Protein AF-A0A0N1BVP6-F1 (afdb_monomer_lite)

pLDDT: mean 74.04, std 9.81, range [48.28, 89.06]

Foldseek 3Di:
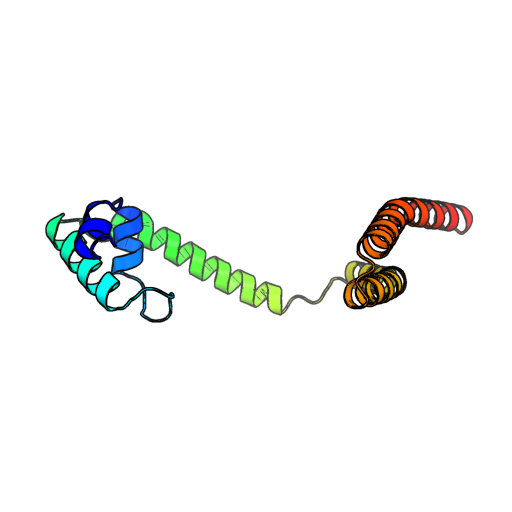DDDLLRVLVPDDLVVLLCLLPDDPVPPDDVVSNVSSVVSCVVVVVPDPCPPPVVVVVVVVVVVVVVVVVVVPDDQDPVRVVVVVVCCVLVVVLQVVLVVCVVVVVPVVSVVSVVCSVVVVVVVVVVVVVVVVVVD

Sequence (135 aa):
MASYAERAASLRDEDLLEIAFSKERDGFDPVFIAVARKEVSRRKIDSPTQKYGSELQRQKELNAALDAVKHKTPLKRVGTLLFLFFSILVLPCLIVAFSLFLKGYNKKAKDALSVTLIGFPLWIAVIVIAGMVAG

Structure (mmCIF, N/CA/C/O backbone):
data_AF-A0A0N1BVP6-F1
#
_entry.id   AF-A0A0N1BVP6-F1
#
loop_
_atom_site.group_PDB
_atom_site.id
_atom_site.type_symbol
_atom_site.label_atom_id
_atom_site.label_alt_id
_atom_site.label_comp_id
_atom_site.label_asym_id
_atom_site.label_entity_id
_atom_site.label_seq_id
_atom_site.pdbx_PDB_ins_code
_atom_site.Cartn_x
_atom_site.Cartn_y
_atom_site.Cartn_z
_atom_site.occupancy
_atom_site.B_iso_or_equiv
_atom_site.auth_seq_id
_atom_site.auth_comp_id
_atom_site.auth_asym_id
_atom_site.auth_atom_id
_atom_site.pdbx_PDB_model_num
ATOM 1 N N . MET A 1 1 ? -36.960 -2.231 -2.366 1.00 49.34 1 MET A N 1
ATOM 2 C CA . MET A 1 1 ? -35.812 -2.018 -1.456 1.00 49.34 1 MET A CA 1
ATOM 3 C C . MET A 1 1 ? -36.226 -2.538 -0.092 1.00 49.34 1 MET A C 1
ATOM 5 O O . MET A 1 1 ? -37.290 -2.139 0.360 1.00 49.34 1 MET A O 1
ATOM 9 N N . ALA A 1 2 ? -35.471 -3.462 0.509 1.00 63.12 2 ALA A N 1
ATOM 10 C CA . ALA A 1 2 ? -35.792 -3.969 1.846 1.00 63.12 2 ALA A CA 1
ATOM 11 C C . ALA A 1 2 ? -35.795 -2.810 2.853 1.00 63.12 2 ALA A C 1
ATOM 13 O O . ALA A 1 2 ? -34.902 -1.956 2.815 1.00 63.12 2 ALA A O 1
ATOM 14 N N . SER A 1 3 ? -36.805 -2.769 3.723 1.00 85.00 3 SER A N 1
ATOM 15 C CA . SER A 1 3 ? -36.920 -1.737 4.759 1.00 85.00 3 SER A CA 1
ATOM 16 C C . SER A 1 3 ? -35.718 -1.803 5.706 1.00 85.00 3 SER A C 1
ATOM 18 O O . SER A 1 3 ? -35.193 -2.882 5.982 1.00 85.00 3 SER A O 1
ATOM 20 N N . TYR A 1 4 ? -35.291 -0.662 6.252 1.00 83.69 4 TYR A N 1
ATOM 21 C CA . TYR A 1 4 ? -34.239 -0.615 7.273 1.00 83.69 4 TYR A CA 1
ATOM 22 C C . TYR A 1 4 ? -34.529 -1.543 8.462 1.00 83.69 4 TYR A C 1
ATOM 24 O O . TYR A 1 4 ? -33.607 -2.144 9.007 1.00 83.69 4 TYR A O 1
ATOM 32 N N . ALA A 1 5 ? -35.804 -1.724 8.814 1.00 83.12 5 ALA A N 1
ATOM 33 C CA . ALA A 1 5 ? -36.228 -2.650 9.864 1.00 83.12 5 ALA A CA 1
ATOM 34 C C . ALA A 1 5 ? -35.997 -4.120 9.492 1.00 83.12 5 ALA A C 1
ATOM 36 O O . ALA A 1 5 ? -35.560 -4.911 10.321 1.00 83.12 5 ALA A O 1
ATOM 37 N N . GLU A 1 6 ? -36.250 -4.477 8.238 1.00 86.00 6 GLU A N 1
ATOM 38 C CA . GLU A 1 6 ? -36.086 -5.839 7.731 1.00 86.00 6 GLU A CA 1
ATOM 39 C C . GLU A 1 6 ? -34.601 -6.203 7.611 1.00 86.00 6 GLU A C 1
ATOM 41 O O . GLU A 1 6 ? -34.174 -7.272 8.044 1.00 86.00 6 GLU A O 1
ATOM 46 N N . ARG A 1 7 ? -33.784 -5.251 7.140 1.00 83.38 7 ARG A N 1
ATOM 47 C CA . ARG A 1 7 ? -32.323 -5.389 7.113 1.00 83.38 7 ARG A CA 1
ATOM 48 C C . ARG A 1 7 ? -31.757 -5.550 8.521 1.00 83.38 7 ARG A C 1
ATOM 50 O O . ARG A 1 7 ? -30.994 -6.482 8.746 1.00 83.38 7 ARG A O 1
ATOM 57 N N . ALA A 1 8 ? -32.171 -4.711 9.472 1.00 84.25 8 ALA A N 1
ATOM 58 C CA . ALA A 1 8 ? -31.743 -4.826 10.866 1.00 84.25 8 ALA A CA 1
ATOM 59 C C . ALA A 1 8 ? -32.153 -6.172 11.488 1.00 84.25 8 ALA A C 1
ATOM 61 O O . ALA A 1 8 ? -31.357 -6.797 12.183 1.00 84.25 8 ALA A O 1
ATOM 62 N N . ALA A 1 9 ? -33.353 -6.667 11.177 1.00 85.19 9 ALA A N 1
ATOM 63 C CA . ALA A 1 9 ? -33.819 -7.968 11.648 1.00 85.19 9 ALA A CA 1
ATOM 64 C C . ALA A 1 9 ? -33.017 -9.153 11.070 1.00 85.19 9 ALA A C 1
ATOM 66 O O . ALA A 1 9 ? -32.889 -10.177 11.735 1.00 85.19 9 ALA A O 1
ATOM 67 N N . SER A 1 10 ? -32.447 -9.027 9.870 1.00 86.00 10 SER A N 1
ATOM 68 C CA . SER A 1 10 ? -31.608 -10.078 9.267 1.00 86.00 10 SER A CA 1
ATOM 69 C C . SER A 1 10 ? -30.137 -10.058 9.700 1.00 86.00 10 SER A C 1
ATOM 71 O O . SER A 1 10 ? -29.406 -11.001 9.404 1.00 86.00 10 SER A O 1
ATOM 73 N N . LEU A 1 11 ? -29.682 -8.992 10.369 1.00 84.31 11 LEU A N 1
ATOM 74 C CA . LEU A 1 11 ? -28.282 -8.855 10.760 1.00 84.31 11 LEU A CA 1
ATOM 75 C C . LEU A 1 11 ? -27.927 -9.770 11.935 1.00 84.31 11 LEU A C 1
ATOM 77 O O . LEU A 1 11 ? -28.739 -10.030 12.834 1.00 84.31 11 LEU A O 1
ATOM 81 N N . ARG A 1 12 ? -26.672 -10.228 11.919 1.00 82.25 12 ARG A N 1
ATOM 82 C CA . ARG A 1 12 ? -26.041 -10.901 13.055 1.00 82.25 12 ARG A CA 1
ATOM 83 C C . ARG A 1 12 ? -25.835 -9.893 14.178 1.00 82.25 12 ARG A C 1
ATOM 85 O O . ARG A 1 12 ? -25.679 -8.701 13.923 1.00 82.25 12 ARG A O 1
ATOM 92 N N . ASP A 1 13 ? -25.805 -10.380 15.410 1.00 82.06 13 ASP A N 1
ATOM 93 C CA . ASP A 1 13 ? -25.754 -9.516 16.591 1.00 82.06 13 ASP A CA 1
ATOM 94 C C . ASP A 1 13 ? -24.494 -8.629 16.619 1.00 82.06 13 ASP A C 1
ATOM 96 O O . ASP A 1 13 ? -24.567 -7.480 17.036 1.00 82.06 13 ASP A O 1
ATOM 100 N N . GLU A 1 14 ? -23.364 -9.116 16.100 1.00 73.31 14 GLU A N 1
ATOM 101 C CA . GLU A 1 14 ? -22.104 -8.364 15.960 1.00 73.31 14 GLU A CA 1
ATOM 102 C C . GLU A 1 14 ? -22.262 -7.143 15.040 1.00 73.31 14 GLU A C 1
ATOM 104 O O . GLU A 1 14 ? -22.019 -6.009 15.455 1.00 73.31 14 GLU A O 1
ATOM 109 N N . ASP A 1 15 ? -22.749 -7.379 13.818 1.00 80.69 15 ASP A N 1
ATOM 110 C CA . ASP A 1 15 ? -22.971 -6.347 12.801 1.00 80.69 15 ASP A CA 1
ATOM 111 C C . ASP A 1 15 ? -24.048 -5.343 13.273 1.00 80.69 15 ASP A C 1
ATOM 113 O O . ASP A 1 15 ? -23.963 -4.134 13.046 1.00 80.69 15 ASP A O 1
ATOM 117 N N . LEU A 1 16 ? -25.068 -5.837 13.984 1.00 83.50 16 LEU A N 1
ATOM 118 C CA . LEU A 1 16 ? -26.148 -5.028 14.543 1.00 83.50 16 LEU A CA 1
ATOM 119 C C . LEU A 1 16 ? -25.655 -4.096 15.665 1.00 83.50 16 LEU A C 1
ATOM 121 O O . LEU A 1 16 ? -26.079 -2.938 15.731 1.00 83.50 16 LEU A O 1
ATOM 125 N N . LEU A 1 17 ? -24.759 -4.578 16.533 1.00 80.56 17 LEU A N 1
ATOM 126 C CA . LEU A 1 17 ? -24.134 -3.767 17.580 1.00 80.56 17 LEU A CA 1
ATOM 127 C C . LEU A 1 17 ? -23.186 -2.720 16.982 1.00 80.56 17 LEU A C 1
ATOM 129 O O . LEU A 1 17 ? -23.205 -1.573 17.426 1.00 80.56 17 LEU A O 1
ATOM 133 N N . GLU A 1 18 ? -22.407 -3.063 15.955 1.00 78.88 18 GLU A N 1
ATOM 134 C CA . GLU A 1 18 ? -21.544 -2.093 15.268 1.00 78.88 18 GLU A CA 1
ATOM 135 C C . GLU A 1 18 ? -22.355 -0.906 14.731 1.00 78.88 18 GLU A C 1
ATOM 137 O O . GLU A 1 18 ? -22.025 0.252 14.998 1.00 78.88 18 GLU A O 1
ATOM 142 N N . ILE A 1 19 ? -23.483 -1.181 14.072 1.00 82.88 19 ILE A N 1
ATOM 143 C CA . ILE A 1 19 ? -24.366 -0.136 13.544 1.00 82.88 19 ILE A CA 1
ATOM 144 C C . ILE A 1 19 ? -25.052 0.637 14.680 1.00 82.88 19 ILE A C 1
ATOM 146 O O . ILE A 1 19 ? -25.091 1.868 14.644 1.00 82.88 19 ILE A O 1
ATOM 150 N N . ALA A 1 20 ? -25.563 -0.041 15.713 1.00 81.44 20 ALA A N 1
ATOM 151 C CA . ALA A 1 20 ? -26.287 0.608 16.811 1.00 81.44 20 ALA A CA 1
ATOM 152 C C . ALA A 1 20 ? -25.411 1.583 17.625 1.00 81.44 20 ALA A C 1
ATOM 154 O O . ALA A 1 20 ? -25.918 2.598 18.125 1.00 81.44 20 ALA A O 1
ATOM 155 N N . PHE A 1 21 ? -24.111 1.291 17.739 1.00 77.88 21 PHE A N 1
ATOM 156 C CA . PHE A 1 21 ? -23.124 2.093 18.473 1.00 77.88 21 PHE A CA 1
ATOM 157 C C . PHE A 1 21 ? -22.222 2.959 17.576 1.00 77.88 21 PHE A C 1
ATOM 159 O O . PHE A 1 21 ? -21.356 3.670 18.093 1.00 77.88 21 PHE A O 1
ATOM 166 N N . SER A 1 22 ? -22.444 2.953 16.259 1.00 76.25 22 SER A N 1
ATOM 167 C CA . SER A 1 22 ? -21.765 3.853 15.325 1.00 76.25 22 SER A CA 1
ATOM 168 C C . SER A 1 22 ? -22.147 5.320 15.560 1.00 76.25 22 SER A C 1
ATOM 170 O O . SER A 1 22 ? -23.240 5.650 16.045 1.00 76.25 22 SER A O 1
ATOM 172 N N . LYS A 1 23 ? -21.218 6.224 15.246 1.00 71.94 23 LYS A N 1
ATOM 173 C CA . LYS A 1 23 ? -21.458 7.670 15.229 1.00 71.94 23 LYS A CA 1
ATOM 174 C C . LYS A 1 23 ? -21.965 8.078 13.847 1.00 71.94 23 LYS A C 1
ATOM 176 O O . LYS A 1 23 ? -21.612 7.472 12.845 1.00 71.94 23 LYS A O 1
ATOM 181 N N . GLU A 1 24 ? -22.690 9.192 13.767 1.00 61.72 24 GLU A N 1
ATOM 182 C CA . GLU A 1 24 ? -23.189 9.754 12.494 1.00 61.72 24 GLU A CA 1
ATOM 183 C C . GLU A 1 24 ? -22.078 10.028 11.457 1.00 61.72 24 GLU A C 1
ATOM 185 O O . GLU A 1 24 ? -22.347 10.139 10.266 1.00 61.72 24 GLU A O 1
ATOM 190 N N . ARG A 1 25 ? -20.811 10.113 11.890 1.00 56.41 25 ARG A N 1
ATOM 191 C CA . ARG A 1 25 ? -19.643 10.310 11.015 1.00 56.41 25 ARG A CA 1
ATOM 192 C C . ARG A 1 25 ? -19.077 9.018 10.418 1.00 56.41 25 ARG A C 1
ATOM 194 O O . ARG A 1 25 ? -18.210 9.107 9.556 1.00 56.41 25 ARG A O 1
ATOM 201 N N . ASP A 1 26 ? -19.564 7.854 10.840 1.00 65.12 26 ASP A N 1
ATOM 202 C CA . ASP A 1 26 ? -19.060 6.544 10.406 1.00 65.12 26 ASP A CA 1
ATOM 203 C C . ASP A 1 26 ? -19.714 6.065 9.090 1.00 65.12 26 ASP A C 1
ATOM 205 O O . ASP A 1 26 ? -19.518 4.931 8.666 1.00 65.12 26 ASP A O 1
ATOM 209 N N . GLY A 1 27 ? -20.481 6.933 8.413 1.00 72.56 27 GLY A N 1
ATOM 210 C CA . GLY A 1 27 ? -21.062 6.667 7.091 1.00 72.56 27 GLY A CA 1
ATOM 211 C C . GLY A 1 27 ? -22.391 5.904 7.104 1.00 72.56 27 GLY A C 1
ATOM 212 O O . GLY A 1 27 ? -22.910 5.572 6.039 1.00 72.56 27 GLY A O 1
ATOM 213 N N . PHE A 1 28 ? -22.963 5.646 8.283 1.00 79.31 28 PHE A N 1
ATOM 214 C CA . PHE A 1 28 ? -24.280 5.026 8.424 1.00 79.31 28 PHE A CA 1
ATOM 215 C C . PHE A 1 28 ? -25.404 6.066 8.450 1.00 79.31 28 PHE A C 1
ATOM 217 O O . PHE A 1 28 ? -25.279 7.133 9.047 1.00 79.31 28 PHE A O 1
ATOM 224 N N . ASP A 1 29 ? -26.531 5.725 7.821 1.00 83.38 29 ASP A N 1
ATOM 225 C CA . ASP A 1 29 ? -27.744 6.542 7.847 1.00 83.38 29 ASP A CA 1
ATOM 226 C C . ASP A 1 29 ? -28.277 6.645 9.296 1.00 83.38 29 ASP A C 1
ATOM 228 O O . ASP A 1 29 ? -28.506 5.606 9.929 1.00 83.38 29 ASP A O 1
ATOM 232 N N . PRO A 1 30 ? -28.508 7.856 9.841 1.00 80.88 30 PRO A N 1
ATOM 233 C CA . PRO A 1 30 ? -28.984 8.043 11.214 1.00 80.88 30 PRO A CA 1
ATOM 234 C C . PRO A 1 30 ? -30.321 7.339 11.492 1.00 80.88 30 PRO A C 1
ATOM 236 O O . PRO A 1 30 ? -30.560 6.872 12.611 1.00 80.88 30 PRO A O 1
ATOM 239 N N . VAL A 1 31 ? -31.175 7.189 10.476 1.00 84.62 31 VAL A N 1
ATOM 240 C CA . VAL A 1 31 ? -32.438 6.446 10.586 1.00 84.62 31 VAL A CA 1
ATOM 241 C C . VAL A 1 31 ? -32.165 4.954 10.773 1.00 84.62 31 VAL A C 1
ATOM 243 O O . VAL A 1 31 ? -32.825 4.293 11.578 1.00 84.62 31 VAL A O 1
ATOM 246 N N . PHE A 1 32 ? -31.158 4.414 10.086 1.00 87.19 32 PHE A N 1
ATOM 247 C CA . PHE A 1 32 ? -30.769 3.013 10.221 1.00 87.19 32 PHE A CA 1
ATOM 248 C C . PHE A 1 32 ? -30.131 2.722 11.585 1.00 87.19 32 PHE A C 1
ATOM 250 O O . PHE A 1 32 ? -30.434 1.692 12.187 1.00 87.19 32 PHE A O 1
ATOM 257 N N . ILE A 1 33 ? -29.348 3.661 12.126 1.00 84.12 33 ILE A N 1
ATOM 258 C CA . ILE A 1 33 ? -28.792 3.578 13.487 1.00 84.12 33 ILE A CA 1
ATOM 259 C C . ILE A 1 33 ? -29.921 3.499 14.528 1.00 84.12 33 ILE A C 1
ATOM 261 O O . ILE A 1 33 ? -29.887 2.655 15.427 1.00 84.12 33 ILE A O 1
ATOM 265 N N . ALA A 1 34 ? -30.956 4.337 14.400 1.00 85.62 34 ALA A N 1
ATOM 266 C CA . ALA A 1 34 ? -32.101 4.328 15.314 1.00 85.62 34 ALA A CA 1
ATOM 267 C C . ALA A 1 34 ? -32.873 2.996 15.274 1.00 85.62 34 ALA A C 1
ATOM 269 O O . ALA A 1 34 ? -33.274 2.466 16.315 1.00 85.62 34 ALA A O 1
ATOM 270 N N . VAL A 1 35 ? -33.041 2.426 14.079 1.00 89.06 35 VAL A N 1
ATOM 271 C CA . VAL A 1 35 ? -33.678 1.117 13.888 1.00 89.06 35 VAL A CA 1
ATOM 272 C C . VAL A 1 35 ? -32.824 -0.010 14.474 1.00 89.06 35 VAL A C 1
ATOM 274 O O . VAL A 1 35 ? -33.361 -0.865 15.179 1.00 89.06 35 VAL A O 1
ATOM 277 N N . ALA A 1 36 ? -31.506 0.014 14.261 1.00 86.25 36 ALA A N 1
ATOM 278 C CA . ALA A 1 36 ? -30.583 -0.963 14.833 1.00 86.25 36 ALA A CA 1
ATOM 279 C C . ALA A 1 36 ? -30.607 -0.934 16.369 1.00 86.25 36 ALA A C 1
ATOM 281 O O . ALA A 1 36 ? -30.714 -1.983 16.997 1.00 86.25 36 ALA A O 1
ATOM 282 N N . ARG A 1 37 ? -30.628 0.253 16.993 1.00 84.69 37 ARG A N 1
ATOM 283 C CA . ARG A 1 37 ? -30.766 0.386 18.459 1.00 84.69 37 ARG A CA 1
ATOM 284 C C . ARG A 1 37 ? -32.053 -0.246 18.981 1.00 84.69 37 ARG A C 1
ATOM 286 O O . ARG A 1 37 ? -32.020 -0.973 19.971 1.00 84.69 37 ARG A O 1
ATOM 293 N N . LYS A 1 38 ? -33.177 -0.011 18.298 1.00 86.88 38 LYS A N 1
ATOM 294 C CA . LYS A 1 38 ? -34.474 -0.600 18.662 1.00 86.88 38 LYS A CA 1
ATOM 295 C C . LYS A 1 38 ? -34.449 -2.129 18.569 1.00 86.88 38 LYS A C 1
ATOM 297 O O . LYS A 1 38 ? -35.009 -2.807 19.428 1.00 86.88 38 LYS A O 1
ATOM 302 N N . GLU A 1 39 ? -33.787 -2.662 17.549 1.00 84.69 39 GLU A N 1
ATOM 303 C CA . GLU A 1 39 ? -33.639 -4.100 17.325 1.00 84.69 39 GLU A CA 1
ATOM 304 C C . GLU A 1 39 ? -32.709 -4.761 18.362 1.00 84.69 39 GLU A C 1
ATOM 306 O O . GLU A 1 39 ? -33.045 -5.820 18.892 1.00 84.69 39 GLU A O 1
ATOM 311 N N . VAL A 1 40 ? -31.607 -4.103 18.745 1.00 83.25 40 VAL A N 1
ATOM 312 C CA . VAL A 1 40 ? -30.720 -4.539 19.845 1.00 83.25 40 VAL A CA 1
ATOM 313 C C . VAL A 1 40 ? -31.487 -4.626 21.166 1.00 83.25 40 VAL A C 1
ATOM 315 O O . VAL A 1 40 ? -31.399 -5.633 21.872 1.00 83.25 40 VAL A O 1
ATOM 318 N N . SER A 1 41 ? -32.299 -3.609 21.481 1.00 80.31 41 SER A N 1
ATOM 319 C CA . SER A 1 41 ? -33.152 -3.618 22.676 1.00 80.31 41 SER A CA 1
ATOM 320 C C . SER A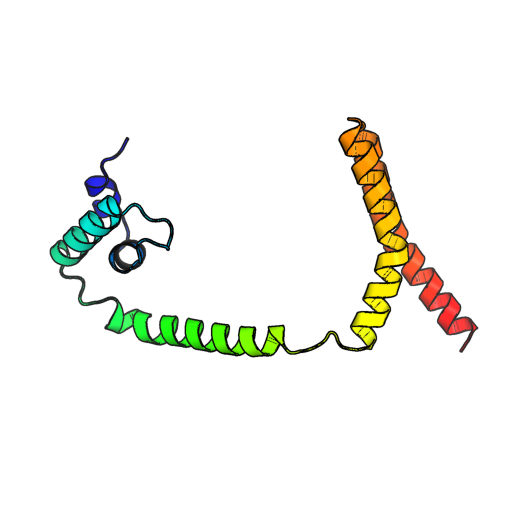 1 41 ? -34.218 -4.716 22.625 1.00 80.31 41 SER A C 1
ATOM 322 O O . SER A 1 41 ? -34.498 -5.340 23.648 1.00 80.31 41 SER A O 1
ATOM 324 N N . ARG A 1 42 ? -34.789 -5.000 21.444 1.00 83.56 42 ARG A N 1
ATOM 325 C CA . ARG A 1 42 ? -35.766 -6.087 21.248 1.00 83.56 42 ARG A CA 1
ATOM 326 C C . ARG A 1 42 ? -35.160 -7.459 21.546 1.00 83.56 42 ARG A C 1
ATOM 328 O O . ARG A 1 42 ? -35.823 -8.291 22.160 1.00 83.56 42 ARG A O 1
ATOM 335 N N . ARG A 1 43 ? -33.915 -7.686 21.123 1.00 80.50 43 ARG A N 1
ATOM 336 C CA . ARG A 1 43 ? -33.199 -8.959 21.307 1.00 80.50 43 ARG A CA 1
ATOM 337 C C . ARG A 1 43 ? -32.593 -9.137 22.699 1.00 80.50 43 ARG A C 1
ATOM 339 O O . ARG A 1 43 ? -32.073 -10.210 22.976 1.00 80.50 43 ARG A O 1
ATOM 346 N N . LYS A 1 44 ? -32.673 -8.119 23.570 1.00 75.38 44 LYS A N 1
ATOM 347 C CA . LYS A 1 44 ? -32.034 -8.105 24.899 1.00 75.38 44 LYS A CA 1
ATOM 348 C C . LYS A 1 44 ? -30.548 -8.482 24.825 1.00 75.38 44 LYS A C 1
ATOM 350 O O . LYS A 1 44 ? -30.055 -9.261 25.631 1.00 75.38 44 LYS A O 1
ATOM 355 N N . ILE A 1 45 ? -29.847 -7.961 23.818 1.00 69.56 45 ILE A N 1
ATOM 356 C CA . ILE A 1 45 ? -28.406 -8.182 23.685 1.00 69.56 45 ILE A CA 1
ATOM 357 C C . ILE A 1 45 ? -27.724 -7.293 24.730 1.00 69.56 45 ILE A C 1
ATOM 359 O O . ILE A 1 45 ? -27.692 -6.068 24.582 1.00 69.56 45 ILE A O 1
ATOM 363 N N . ASP A 1 46 ? -27.231 -7.912 25.803 1.00 60.50 46 ASP A N 1
ATOM 364 C CA . ASP A 1 46 ? -26.610 -7.251 26.955 1.00 60.50 46 ASP A CA 1
ATOM 365 C C . ASP A 1 46 ? -25.247 -6.644 26.593 1.00 60.50 46 ASP A C 1
ATOM 367 O O . ASP A 1 46 ? -24.187 -7.157 26.930 1.00 60.50 46 ASP A O 1
ATOM 371 N N . SER A 1 47 ? -25.290 -5.489 25.933 1.00 53.66 47 SER A N 1
ATOM 372 C CA . SER A 1 47 ? -24.180 -4.565 25.678 1.00 53.66 47 SER A CA 1
ATOM 373 C C . SER A 1 47 ? -22.989 -5.110 24.840 1.00 53.66 47 SER A C 1
ATOM 375 O O . SER A 1 47 ? -22.429 -6.169 25.114 1.00 53.66 47 SER A O 1
ATOM 377 N N . PRO A 1 48 ? -22.465 -4.338 23.866 1.00 53.38 48 PRO A N 1
ATOM 378 C CA . PRO A 1 48 ? -21.199 -4.673 23.194 1.00 53.38 48 PRO A CA 1
ATOM 379 C C . PRO A 1 48 ? -20.004 -4.712 24.163 1.00 53.38 48 PRO A C 1
ATOM 381 O O . PRO A 1 48 ? -18.941 -5.256 23.853 1.00 53.38 48 PRO A O 1
ATOM 384 N N . THR A 1 49 ? -20.174 -4.111 25.342 1.00 50.62 49 THR A N 1
ATOM 385 C CA . THR A 1 49 ? -19.143 -3.853 26.340 1.00 50.62 49 THR A CA 1
ATOM 386 C C . THR A 1 49 ? -18.588 -5.124 26.970 1.00 50.62 49 THR A C 1
ATOM 388 O O . THR A 1 49 ? -17.421 -5.135 27.348 1.00 50.62 49 THR A O 1
ATOM 391 N N . GLN A 1 50 ? -19.376 -6.200 27.067 1.00 51.12 50 GLN A N 1
ATOM 392 C CA . GLN A 1 50 ? -18.963 -7.363 27.858 1.00 51.12 50 GLN A CA 1
ATOM 393 C C . GLN A 1 50 ? -18.138 -8.397 27.077 1.00 51.12 50 GLN A C 1
ATOM 395 O O . GLN A 1 50 ? -17.401 -9.161 27.694 1.00 51.12 50 GLN A O 1
ATOM 400 N N . LYS A 1 51 ? -18.216 -8.416 25.737 1.00 48.28 51 LYS A N 1
ATOM 401 C CA . LYS A 1 51 ? -17.515 -9.427 24.921 1.00 48.28 51 LYS A CA 1
ATOM 402 C C . LYS A 1 51 ? -16.508 -8.862 23.912 1.00 48.28 51 LYS A C 1
ATOM 404 O O . LYS A 1 51 ? -15.537 -9.546 23.612 1.00 48.28 51 LYS A O 1
ATOM 409 N N . TYR A 1 52 ? -16.690 -7.626 23.432 1.00 49.53 52 TYR A N 1
ATOM 410 C CA . TYR A 1 52 ? -15.823 -7.037 22.393 1.00 49.53 52 TYR A CA 1
ATOM 411 C C . TYR A 1 52 ? -15.373 -5.595 22.677 1.00 49.53 52 TYR A C 1
ATOM 413 O O . TYR A 1 52 ? -14.405 -5.134 22.076 1.00 49.53 52 TYR A O 1
ATOM 421 N N . GLY A 1 53 ? -16.033 -4.882 23.598 1.00 53.59 53 GLY A N 1
ATOM 422 C CA . GLY A 1 53 ? -15.757 -3.471 23.879 1.00 53.59 53 GLY A CA 1
ATOM 423 C C . GLY A 1 53 ? -14.329 -3.198 24.349 1.00 53.59 53 GLY A C 1
ATOM 424 O O . GLY A 1 53 ? -13.667 -2.338 23.784 1.00 53.59 53 GLY A O 1
ATOM 425 N N . SER A 1 54 ? -13.817 -3.955 25.321 1.00 58.09 54 SER A N 1
ATOM 426 C CA . SER A 1 54 ? -12.475 -3.727 25.877 1.00 58.09 54 SER A CA 1
ATOM 427 C C . SER A 1 54 ? -11.354 -4.012 24.874 1.00 58.09 54 SER A C 1
ATOM 429 O O . SER A 1 54 ? -10.408 -3.233 24.783 1.00 58.09 54 SER A O 1
ATOM 431 N N . GLU A 1 55 ? -11.467 -5.083 24.088 1.00 57.59 55 GLU A N 1
ATOM 432 C CA . GLU A 1 55 ? -10.430 -5.484 23.131 1.00 57.59 55 GLU A CA 1
ATOM 433 C C . GLU A 1 55 ? -10.399 -4.557 21.907 1.00 57.59 55 GLU A C 1
ATOM 435 O O . GLU A 1 55 ? -9.326 -4.165 21.444 1.00 57.59 55 GLU A O 1
ATOM 440 N N . LEU A 1 56 ? -11.572 -4.129 21.419 1.00 59.22 56 LEU A N 1
ATOM 441 C CA . LEU A 1 56 ? -11.673 -3.218 20.278 1.00 59.22 56 LEU A CA 1
ATOM 442 C C . LEU A 1 56 ? -11.214 -1.797 20.643 1.00 59.22 56 LEU A C 1
ATOM 444 O O . LEU A 1 56 ? -10.542 -1.142 19.844 1.00 59.22 56 LEU A O 1
ATOM 448 N N . GLN A 1 57 ? -11.527 -1.319 21.854 1.00 61.97 57 GLN A N 1
ATOM 449 C CA . GLN A 1 57 ? -11.005 -0.040 22.349 1.00 61.97 57 GLN A CA 1
ATOM 450 C C . GLN A 1 57 ? -9.497 -0.108 22.571 1.00 61.97 57 GLN A C 1
ATOM 452 O O . GLN A 1 57 ? -8.783 0.791 22.133 1.00 61.97 57 GLN A O 1
ATOM 457 N N . ARG A 1 58 ? -8.999 -1.214 23.136 1.00 65.00 58 ARG A N 1
ATOM 458 C CA . ARG A 1 58 ? -7.564 -1.438 23.328 1.00 65.00 58 ARG A CA 1
ATOM 459 C C . ARG A 1 58 ? -6.807 -1.494 22.002 1.00 65.00 58 ARG A C 1
ATOM 461 O O . ARG A 1 58 ? -5.738 -0.900 21.901 1.00 65.00 58 ARG A O 1
ATOM 468 N N . GLN A 1 59 ? -7.354 -2.137 20.968 1.00 66.81 59 GLN A N 1
ATOM 469 C CA . GLN A 1 59 ? -6.758 -2.107 19.628 1.00 66.81 59 GLN A CA 1
ATOM 470 C C . GLN A 1 59 ? -6.799 -0.714 19.001 1.00 66.81 59 GLN A C 1
ATOM 472 O O . GLN A 1 59 ? -5.815 -0.307 18.388 1.00 66.81 59 GLN A O 1
ATOM 477 N N . LYS A 1 60 ? -7.901 0.033 19.145 1.00 69.44 60 LYS A N 1
ATOM 478 C CA . LYS A 1 60 ? -7.988 1.406 18.625 1.00 69.44 60 LYS A CA 1
ATOM 479 C C . LYS A 1 60 ? -6.987 2.336 19.309 1.00 69.44 60 LYS A C 1
ATOM 481 O O . LYS A 1 60 ? -6.330 3.109 18.620 1.00 69.44 60 LYS A O 1
ATOM 486 N N . GLU A 1 61 ? -6.820 2.232 20.623 1.00 72.94 61 GLU A N 1
ATOM 487 C CA . GLU A 1 61 ? -5.816 2.994 21.376 1.00 72.94 61 GLU A CA 1
ATOM 488 C C . GLU A 1 61 ? -4.389 2.576 21.014 1.00 72.94 61 GLU A C 1
ATOM 490 O O . GLU A 1 61 ? -3.534 3.436 20.800 1.00 72.94 61 GLU A O 1
ATOM 495 N N . LEU A 1 62 ? -4.135 1.271 20.866 1.00 72.50 62 LEU A N 1
ATOM 496 C CA . LEU A 1 62 ? -2.831 0.761 20.447 1.00 72.50 62 LEU A CA 1
ATOM 497 C C . LEU A 1 62 ? -2.480 1.225 19.031 1.00 72.50 62 LEU A C 1
ATOM 499 O O . LEU A 1 62 ? -1.360 1.670 18.807 1.00 72.50 62 LEU A O 1
ATOM 503 N N . ASN A 1 63 ? -3.429 1.170 18.093 1.00 70.25 63 ASN A N 1
ATOM 504 C CA . ASN A 1 63 ? -3.239 1.636 16.722 1.00 70.25 63 ASN A CA 1
ATOM 505 C C . ASN A 1 63 ? -3.055 3.153 16.669 1.00 70.25 63 ASN A C 1
ATOM 507 O O . ASN A 1 63 ? -2.137 3.610 16.001 1.00 70.25 63 ASN A O 1
ATOM 511 N N . ALA A 1 64 ? -3.829 3.930 17.431 1.00 71.12 64 ALA A N 1
ATOM 512 C CA . ALA A 1 64 ? -3.643 5.378 17.525 1.00 71.12 64 ALA A CA 1
ATOM 513 C C . ALA A 1 64 ? -2.267 5.747 18.111 1.00 71.12 64 ALA A C 1
ATOM 515 O O . ALA A 1 64 ? -1.609 6.667 17.621 1.00 71.12 64 ALA A O 1
ATOM 516 N N . ALA A 1 65 ? -1.793 5.007 19.119 1.00 69.12 65 ALA A N 1
ATOM 517 C CA . ALA A 1 65 ? -0.452 5.176 19.671 1.00 69.12 65 ALA A CA 1
ATOM 518 C C . ALA A 1 65 ? 0.637 4.768 18.662 1.00 69.12 65 ALA A C 1
ATOM 520 O O . ALA A 1 65 ? 1.636 5.475 18.509 1.00 69.12 65 ALA A O 1
ATOM 521 N N . LEU A 1 66 ? 0.437 3.666 17.933 1.00 64.81 66 LEU A N 1
ATOM 522 C CA . LEU A 1 66 ? 1.352 3.217 16.885 1.00 64.81 66 LEU A CA 1
ATOM 523 C C . LEU A 1 66 ? 1.413 4.218 15.731 1.00 64.81 66 LEU A C 1
ATOM 525 O O . LEU A 1 66 ? 2.499 4.493 15.231 1.00 64.81 66 LEU A O 1
ATOM 529 N N . ASP A 1 67 ? 0.278 4.773 15.321 1.00 63.09 67 ASP A N 1
ATOM 530 C CA . ASP A 1 67 ? 0.184 5.746 14.236 1.00 63.09 67 ASP A CA 1
ATOM 531 C C . ASP A 1 67 ? 0.834 7.072 14.639 1.00 63.09 67 ASP A C 1
ATOM 533 O O . ASP A 1 67 ? 1.610 7.636 13.866 1.00 63.09 67 ASP A O 1
ATOM 537 N N . ALA A 1 68 ? 0.646 7.518 15.885 1.00 62.09 68 ALA A N 1
ATOM 538 C CA . ALA A 1 68 ? 1.344 8.685 16.425 1.00 62.09 68 ALA A CA 1
ATOM 539 C C . ALA A 1 68 ? 2.877 8.521 16.422 1.00 62.09 68 ALA A C 1
ATOM 541 O O . ALA A 1 68 ? 3.602 9.503 16.234 1.00 62.09 68 ALA A O 1
ATOM 542 N N . VAL A 1 69 ? 3.376 7.294 16.606 1.00 61.38 69 VAL A N 1
ATOM 543 C CA . VAL A 1 69 ? 4.809 6.977 16.513 1.00 61.38 69 VAL A CA 1
ATOM 544 C C . VAL A 1 69 ? 5.254 6.855 15.052 1.00 61.38 69 VAL A C 1
ATOM 546 O O . VAL A 1 69 ? 6.244 7.480 14.680 1.00 61.38 69 VAL A O 1
ATOM 549 N N . LYS A 1 70 ? 4.510 6.126 14.208 1.00 59.78 70 LYS A N 1
ATOM 550 C CA . LYS A 1 70 ? 4.802 5.920 12.776 1.00 59.78 70 LYS A CA 1
ATOM 551 C C . LYS A 1 70 ? 4.864 7.226 11.989 1.00 59.78 70 LYS A C 1
ATOM 553 O O . LYS A 1 70 ? 5.716 7.360 11.118 1.00 59.78 70 LYS A O 1
ATOM 558 N N . HIS A 1 71 ? 4.001 8.193 12.301 1.00 58.00 71 HIS A N 1
ATOM 559 C CA . HIS A 1 71 ? 4.022 9.509 11.655 1.00 58.00 71 HIS A CA 1
ATOM 560 C C . HIS A 1 71 ? 5.260 10.341 12.012 1.00 58.00 71 HIS A C 1
ATOM 562 O O . HIS A 1 71 ? 5.604 11.266 11.278 1.00 58.00 71 HIS A O 1
ATOM 568 N N . LYS A 1 72 ? 5.929 10.031 13.128 1.00 57.75 72 LYS A N 1
ATOM 569 C CA . LYS A 1 72 ? 7.112 10.758 13.607 1.00 57.75 72 LYS A CA 1
ATOM 570 C C . LYS A 1 72 ? 8.424 10.054 13.287 1.00 57.75 72 LYS A C 1
ATOM 572 O O . LYS A 1 72 ? 9.472 10.685 13.404 1.00 57.75 72 LYS A O 1
ATOM 577 N N . THR A 1 73 ? 8.405 8.779 12.899 1.00 54.31 73 THR A N 1
ATOM 578 C CA . THR A 1 73 ? 9.619 8.061 12.513 1.00 54.31 73 THR A CA 1
ATOM 579 C C . THR A 1 73 ? 10.025 8.446 11.091 1.00 54.31 73 THR A C 1
ATOM 581 O O . THR A 1 73 ? 9.336 8.082 10.137 1.00 54.31 73 THR A O 1
ATOM 584 N N . PRO A 1 74 ? 11.152 9.158 10.906 1.00 66.62 74 PRO A N 1
ATOM 585 C CA . PRO A 1 74 ? 11.640 9.449 9.570 1.00 66.62 74 PRO A CA 1
ATOM 586 C C . PRO A 1 74 ? 12.040 8.150 8.864 1.00 66.62 74 PRO A C 1
ATOM 588 O O . PRO A 1 74 ? 12.447 7.170 9.500 1.00 66.62 74 PRO A O 1
ATOM 591 N N . LEU A 1 75 ? 11.968 8.158 7.531 1.00 67.12 75 LEU A N 1
ATOM 592 C CA . LEU A 1 75 ? 12.502 7.070 6.718 1.00 67.12 75 LEU A CA 1
ATOM 593 C C . LEU A 1 75 ? 13.969 6.826 7.109 1.00 67.12 75 LEU A C 1
ATOM 595 O O . LEU A 1 75 ? 14.781 7.754 7.159 1.00 67.12 75 LEU A O 1
ATOM 599 N N . LYS A 1 76 ? 14.315 5.567 7.404 1.00 73.00 76 LYS A N 1
ATOM 600 C CA . LYS A 1 76 ? 15.706 5.182 7.681 1.00 73.00 76 LYS A CA 1
ATOM 601 C C . LYS A 1 76 ? 16.575 5.615 6.499 1.00 73.00 76 LYS A C 1
ATOM 603 O O . LYS A 1 76 ? 16.174 5.421 5.358 1.00 73.00 76 LYS A O 1
ATOM 608 N N . ARG A 1 77 ? 17.784 6.123 6.763 1.00 72.25 77 ARG A N 1
ATOM 609 C CA . ARG A 1 77 ? 18.707 6.656 5.736 1.00 72.25 77 ARG A CA 1
ATOM 610 C C . ARG A 1 77 ? 18.888 5.724 4.528 1.00 72.25 77 ARG A C 1
ATOM 612 O O . ARG A 1 77 ? 18.863 6.187 3.396 1.00 72.25 77 ARG A O 1
ATOM 619 N N . VAL A 1 78 ? 19.000 4.416 4.771 1.00 69.56 78 VAL A N 1
ATOM 620 C CA . VAL A 1 78 ? 19.087 3.385 3.717 1.00 69.56 78 VAL A CA 1
ATOM 621 C C . VAL A 1 78 ? 17.806 3.325 2.877 1.00 69.56 78 VAL A C 1
ATOM 623 O O . VAL A 1 78 ? 17.871 3.260 1.655 1.00 69.56 78 VAL A O 1
ATOM 626 N N . GLY A 1 79 ? 16.641 3.416 3.521 1.00 71.56 79 GLY A N 1
ATOM 627 C CA . GLY A 1 79 ? 15.351 3.516 2.842 1.00 71.56 79 GLY A CA 1
ATOM 628 C C . GLY A 1 79 ? 15.243 4.783 1.998 1.00 71.56 79 GLY A C 1
ATOM 629 O O . GLY A 1 79 ? 14.803 4.699 0.861 1.00 71.56 79 GLY A O 1
ATOM 630 N N . THR A 1 80 ? 15.713 5.930 2.498 1.00 73.69 80 THR A N 1
ATOM 631 C CA . THR A 1 80 ? 15.738 7.194 1.742 1.00 73.69 80 THR A CA 1
ATOM 632 C C . THR A 1 80 ? 16.604 7.097 0.487 1.00 73.69 80 THR A C 1
ATOM 634 O O . THR A 1 80 ? 16.175 7.522 -0.581 1.00 73.69 80 THR A O 1
ATOM 637 N N . LEU A 1 81 ? 17.800 6.509 0.596 1.00 72.19 81 LEU A N 1
ATOM 638 C CA . LEU A 1 81 ? 18.710 6.299 -0.536 1.00 72.19 81 LEU A CA 1
ATOM 639 C C . LEU A 1 81 ?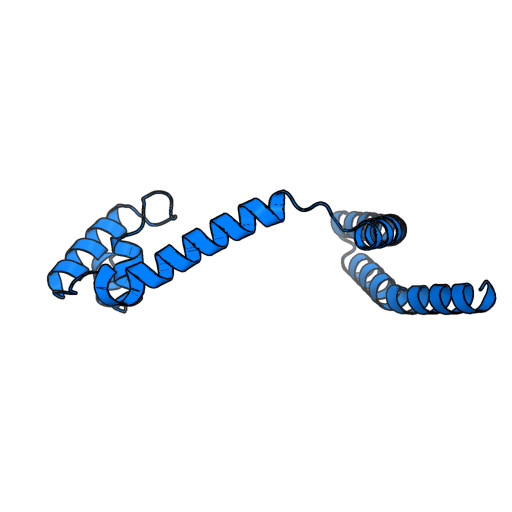 18.099 5.387 -1.604 1.00 72.19 81 LEU A C 1
ATOM 641 O O . LEU A 1 81 ? 18.111 5.736 -2.783 1.00 72.19 81 LEU A O 1
ATOM 645 N N . LEU A 1 82 ? 17.506 4.264 -1.190 1.00 74.25 82 LEU A N 1
ATOM 646 C CA . LEU A 1 82 ? 16.797 3.371 -2.106 1.00 74.25 82 LEU A CA 1
ATOM 647 C C . LEU A 1 82 ? 15.621 4.091 -2.774 1.00 74.25 82 LEU A C 1
ATOM 649 O O . LEU A 1 82 ? 15.474 4.023 -3.990 1.00 74.25 82 LEU A O 1
ATOM 653 N N . PHE A 1 83 ? 14.817 4.833 -2.010 1.00 75.75 83 PHE A N 1
ATOM 654 C CA . PHE A 1 83 ? 13.656 5.542 -2.546 1.00 75.75 83 PHE A CA 1
ATOM 655 C C . PHE A 1 83 ? 14.050 6.631 -3.547 1.00 75.75 83 PHE A C 1
ATOM 657 O O . PHE A 1 83 ? 13.407 6.759 -4.585 1.00 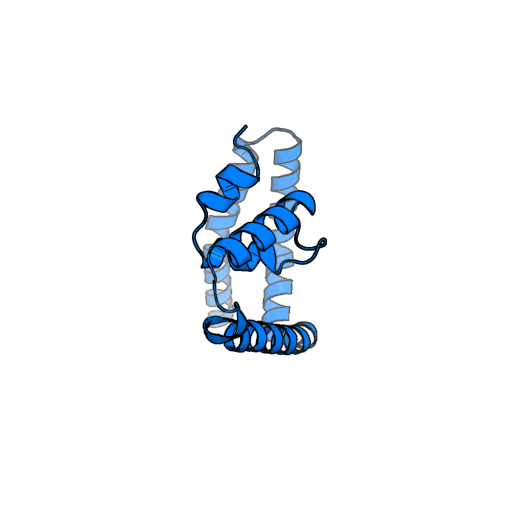75.75 83 PHE A O 1
ATOM 664 N N . LEU A 1 84 ? 15.118 7.388 -3.274 1.00 75.94 84 LEU A N 1
ATOM 665 C CA . LEU A 1 84 ? 15.640 8.408 -4.185 1.00 75.94 84 LEU A CA 1
ATOM 666 C C . LEU A 1 84 ? 16.108 7.774 -5.502 1.00 75.94 84 LEU A C 1
ATOM 668 O O . LEU A 1 84 ? 15.724 8.222 -6.582 1.00 75.94 84 LEU A O 1
ATOM 672 N N . PHE A 1 85 ? 16.885 6.696 -5.407 1.00 74.38 85 PHE A N 1
ATOM 673 C CA . PHE A 1 85 ? 17.410 5.983 -6.565 1.00 74.38 85 PHE A CA 1
ATOM 674 C C . PHE A 1 85 ? 16.286 5.379 -7.421 1.00 74.38 85 PHE A C 1
ATOM 676 O O . PHE A 1 85 ? 16.252 5.565 -8.639 1.00 74.38 85 PHE A O 1
ATOM 683 N N . PHE A 1 86 ? 15.303 4.737 -6.782 1.00 72.19 86 PHE A N 1
ATOM 684 C CA . PHE A 1 86 ? 14.133 4.200 -7.476 1.00 72.19 86 PHE A CA 1
ATOM 685 C C . PHE A 1 86 ? 13.249 5.292 -8.073 1.00 72.19 86 PHE A C 1
ATOM 687 O O . PHE A 1 86 ? 12.724 5.109 -9.169 1.00 72.19 86 PHE A O 1
ATOM 694 N N . SER A 1 87 ? 13.114 6.439 -7.407 1.00 72.19 87 SER A N 1
ATOM 695 C CA . SER A 1 87 ? 12.342 7.566 -7.936 1.00 72.19 87 SER A CA 1
ATOM 696 C C . SER A 1 87 ? 12.951 8.093 -9.236 1.00 72.19 87 SER A C 1
ATOM 698 O O . SER A 1 87 ? 12.220 8.328 -10.190 1.00 72.19 87 SER A O 1
ATOM 700 N N . ILE A 1 88 ? 14.277 8.207 -9.332 1.00 77.50 88 ILE A N 1
ATOM 701 C CA . ILE A 1 88 ? 14.938 8.689 -10.558 1.00 77.50 88 ILE A CA 1
ATOM 702 C C . ILE A 1 88 ? 14.713 7.729 -11.738 1.00 77.50 88 ILE A C 1
ATOM 704 O O . ILE A 1 88 ? 14.509 8.175 -12.864 1.00 77.50 88 ILE A O 1
ATOM 708 N N . LEU A 1 89 ? 14.710 6.418 -11.488 1.00 72.50 89 LEU A N 1
ATOM 709 C CA . LEU A 1 89 ? 14.562 5.399 -12.533 1.00 72.50 89 LEU A CA 1
ATOM 710 C C . LEU A 1 89 ? 13.105 5.144 -12.943 1.00 72.50 89 LEU A C 1
ATOM 712 O O . LEU A 1 89 ? 12.805 4.992 -14.127 1.00 72.50 89 LEU A O 1
ATOM 716 N N . VAL A 1 90 ? 12.190 5.080 -11.975 1.00 75.31 90 VAL A N 1
ATOM 717 C CA . VAL A 1 90 ? 10.814 4.609 -12.196 1.00 75.31 90 VAL A CA 1
ATOM 718 C C . VAL A 1 90 ? 9.858 5.761 -12.503 1.00 75.31 90 VAL A C 1
ATOM 720 O O . VAL A 1 90 ? 8.952 5.600 -13.324 1.00 75.31 90 VAL A O 1
ATOM 723 N N . LEU A 1 91 ? 10.064 6.940 -11.906 1.00 78.94 91 LEU A N 1
ATOM 724 C CA . LEU A 1 91 ? 9.177 8.092 -12.093 1.00 78.94 91 LEU A CA 1
ATOM 725 C C . LEU A 1 91 ? 9.065 8.532 -13.568 1.00 78.94 91 LEU A C 1
ATOM 727 O O . LEU A 1 91 ? 7.937 8.734 -14.020 1.00 78.94 91 LEU A O 1
ATOM 731 N N . PRO A 1 92 ? 10.150 8.606 -14.370 1.00 79.12 92 PRO A N 1
ATOM 732 C CA . PRO A 1 92 ? 10.044 8.953 -15.788 1.00 79.12 92 PRO A CA 1
ATOM 733 C C . PRO A 1 92 ? 9.244 7.916 -16.585 1.00 79.12 92 PRO A C 1
ATOM 735 O O . PRO A 1 92 ? 8.410 8.284 -17.412 1.00 79.12 92 PRO A O 1
ATOM 738 N N . CYS A 1 93 ? 9.438 6.622 -16.301 1.00 75.81 93 CYS A N 1
ATOM 739 C CA . CYS A 1 93 ? 8.667 5.547 -16.934 1.00 75.81 93 CYS A CA 1
ATOM 740 C C . CYS A 1 93 ? 7.172 5.662 -16.613 1.00 75.81 93 CYS A C 1
ATOM 742 O O . CYS A 1 93 ? 6.343 5.538 -17.515 1.00 75.81 93 CYS A O 1
ATOM 744 N N . LEU A 1 94 ? 6.819 5.952 -15.357 1.00 78.81 94 LEU A N 1
ATOM 745 C CA . LEU A 1 94 ? 5.425 6.145 -14.951 1.00 78.81 94 LEU A CA 1
ATOM 746 C C . LEU A 1 94 ? 4.794 7.373 -15.615 1.00 78.81 94 LEU A C 1
ATOM 748 O O . LEU A 1 94 ? 3.660 7.286 -16.082 1.00 78.81 94 LEU A O 1
ATOM 752 N N . ILE A 1 95 ? 5.523 8.487 -15.727 1.00 82.88 95 ILE A N 1
ATOM 753 C CA . ILE A 1 95 ? 5.042 9.698 -16.413 1.00 82.88 95 ILE A CA 1
ATOM 754 C C . ILE A 1 95 ? 4.764 9.410 -17.893 1.00 82.88 95 ILE A C 1
ATOM 756 O O . ILE A 1 95 ? 3.728 9.822 -18.424 1.00 82.88 95 ILE A O 1
ATOM 760 N N . VAL A 1 96 ? 5.652 8.674 -18.565 1.00 82.25 96 VAL A N 1
ATOM 761 C CA . VAL A 1 96 ? 5.474 8.294 -19.975 1.00 82.25 96 VAL A CA 1
ATOM 762 C C . VAL A 1 96 ? 4.299 7.329 -20.140 1.00 82.25 96 VAL A C 1
ATOM 764 O O . VAL A 1 96 ? 3.450 7.549 -21.008 1.00 82.25 96 VAL A O 1
ATOM 767 N N . ALA A 1 97 ? 4.191 6.306 -19.289 1.00 78.19 97 ALA A N 1
ATOM 768 C CA . ALA A 1 97 ? 3.076 5.359 -19.316 1.00 78.19 97 ALA A CA 1
ATOM 769 C C . ALA A 1 97 ? 1.728 6.059 -19.071 1.00 78.19 97 ALA A C 1
ATOM 771 O O . ALA A 1 97 ? 0.764 5.820 -19.802 1.00 78.19 97 ALA A O 1
ATOM 772 N N . PHE A 1 98 ? 1.672 6.984 -18.110 1.00 81.06 98 PHE A N 1
ATOM 773 C CA . PHE A 1 98 ? 0.482 7.784 -17.821 1.00 81.06 98 PHE A CA 1
ATOM 774 C C . PHE A 1 98 ? 0.126 8.731 -18.976 1.00 81.06 98 PHE A C 1
ATOM 776 O O . PHE A 1 98 ? -1.035 8.832 -19.368 1.00 81.06 98 PHE A O 1
ATOM 783 N N . SER A 1 99 ? 1.126 9.355 -19.604 1.00 80.94 99 SER A N 1
ATOM 784 C CA . SER A 1 99 ? 0.927 10.197 -20.792 1.00 80.94 99 SER A CA 1
ATOM 785 C C . SER A 1 99 ? 0.378 9.406 -21.985 1.00 80.94 99 SER A C 1
ATOM 787 O O . SER A 1 99 ? -0.437 9.919 -22.753 1.00 80.94 99 SER A O 1
ATOM 789 N N . LEU A 1 100 ? 0.801 8.148 -22.154 1.00 77.50 100 LEU A N 1
ATOM 790 C CA . LEU A 1 100 ? 0.273 7.244 -23.181 1.00 77.50 100 LEU A CA 1
ATOM 791 C C . LEU A 1 100 ? -1.155 6.785 -22.867 1.00 77.50 100 LEU A C 1
ATOM 793 O O . LEU A 1 100 ? -1.968 6.666 -23.787 1.00 77.50 100 LEU A O 1
ATOM 797 N N . PHE A 1 101 ? -1.466 6.577 -21.587 1.00 73.81 101 PHE A N 1
ATOM 798 C CA . PHE A 1 101 ? -2.808 6.238 -21.121 1.00 73.81 101 PHE A CA 1
ATOM 799 C C . PHE A 1 101 ? -3.804 7.379 -21.373 1.00 73.81 101 PHE A C 1
ATOM 801 O O . PHE A 1 101 ? -4.850 7.148 -21.976 1.00 73.81 101 PHE A O 1
ATOM 808 N N . LEU A 1 102 ? -3.443 8.625 -21.035 1.00 82.38 102 LEU A N 1
ATOM 809 C CA . LEU A 1 102 ? -4.266 9.811 -21.324 1.00 82.38 102 LEU A CA 1
ATOM 810 C C . LEU A 1 102 ? -4.536 10.004 -22.825 1.00 82.38 102 LEU A C 1
ATOM 812 O O . LEU A 1 102 ? -5.587 10.507 -23.208 1.00 82.38 102 LEU A O 1
ATOM 816 N N . LYS A 1 103 ? -3.608 9.575 -23.687 1.00 83.12 103 LYS A N 1
ATOM 817 C CA . LYS A 1 103 ? -3.754 9.616 -25.153 1.00 83.12 103 LYS A CA 1
ATOM 818 C C . LYS A 1 103 ? -4.540 8.427 -25.731 1.00 83.12 103 LYS A C 1
ATOM 820 O O . LYS A 1 103 ? -4.627 8.305 -26.949 1.00 83.12 103 LYS A O 1
ATOM 825 N N . GLY A 1 104 ? -5.078 7.536 -24.895 1.00 82.19 104 GLY A N 1
ATOM 826 C CA . GLY A 1 104 ? -5.871 6.375 -25.321 1.00 82.19 104 GLY A CA 1
ATOM 827 C C . GLY A 1 104 ? -5.052 5.188 -25.846 1.00 82.19 104 GLY A C 1
ATOM 828 O O . GLY A 1 104 ? -5.623 4.181 -26.269 1.00 82.19 104 GLY A O 1
ATOM 829 N N . TYR A 1 105 ? -3.716 5.243 -25.790 1.00 79.62 105 TYR A N 1
ATOM 830 C CA . TYR A 1 105 ? -2.838 4.161 -26.251 1.00 79.62 105 TYR A CA 1
ATOM 831 C C . TYR A 1 105 ? -2.670 3.065 -25.189 1.00 79.62 105 TYR A C 1
ATOM 833 O O . TYR A 1 105 ? -1.561 2.753 -24.752 1.00 79.62 105 TYR A O 1
ATOM 841 N N . ASN A 1 106 ? -3.778 2.430 -24.807 1.00 72.62 106 ASN A N 1
ATOM 842 C CA . ASN A 1 106 ? -3.832 1.449 -23.717 1.00 72.62 106 ASN A CA 1
ATOM 843 C C . ASN A 1 106 ? -2.901 0.239 -23.912 1.00 72.62 106 ASN A C 1
ATOM 845 O O . ASN A 1 106 ? -2.344 -0.262 -22.938 1.00 72.62 106 ASN A O 1
ATOM 849 N N . LYS A 1 107 ? -2.683 -0.214 -25.158 1.00 78.50 107 LYS A N 1
ATOM 850 C CA . LYS A 1 107 ? -1.714 -1.288 -25.449 1.00 78.50 107 LYS A CA 1
ATOM 851 C C . LYS A 1 107 ? -0.267 -0.840 -25.212 1.00 78.50 107 LYS A C 1
ATOM 853 O O . LYS A 1 107 ? 0.470 -1.537 -24.533 1.00 78.50 107 LYS A O 1
ATOM 858 N N . LYS A 1 108 ? 0.112 0.358 -25.672 1.00 72.25 108 LYS A N 1
ATOM 859 C CA . LYS A 1 108 ? 1.475 0.892 -25.495 1.00 72.25 108 LYS A CA 1
ATOM 860 C C . LYS A 1 108 ? 1.777 1.245 -24.039 1.00 72.25 108 LYS A C 1
ATOM 862 O O . LYS A 1 108 ? 2.900 1.061 -23.594 1.00 72.25 108 LYS A O 1
ATOM 867 N N . ALA A 1 109 ? 0.778 1.722 -23.295 1.00 68.69 109 ALA A N 1
ATOM 868 C CA . ALA A 1 109 ? 0.910 1.961 -21.860 1.00 68.69 109 ALA A CA 1
ATOM 869 C C . ALA A 1 109 ? 1.134 0.649 -21.085 1.00 68.69 109 ALA A C 1
ATOM 871 O O . ALA A 1 109 ? 1.991 0.596 -20.206 1.00 68.69 109 ALA A O 1
ATOM 872 N N . LYS A 1 110 ? 0.414 -0.425 -21.446 1.00 74.44 110 LYS A N 1
ATOM 873 C CA . LYS A 1 110 ? 0.623 -1.761 -20.868 1.00 74.44 110 LYS A CA 1
ATOM 874 C C . LYS A 1 110 ? 1.987 -2.349 -21.220 1.00 74.44 110 LYS A C 1
ATOM 876 O O . LYS A 1 110 ? 2.646 -2.867 -20.326 1.00 74.44 110 LYS A O 1
ATOM 881 N N . ASP A 1 111 ? 2.428 -2.224 -22.468 1.00 78.31 111 ASP A N 1
ATOM 882 C CA . ASP A 1 111 ? 3.758 -2.691 -22.874 1.00 78.31 111 ASP A CA 1
ATOM 883 C C . ASP A 1 111 ? 4.863 -1.913 -22.156 1.00 78.31 111 ASP A C 1
ATOM 885 O O . ASP A 1 111 ? 5.788 -2.522 -21.627 1.00 78.31 111 ASP A O 1
ATOM 889 N N . ALA A 1 112 ? 4.737 -0.586 -22.048 1.00 74.38 112 ALA A N 1
ATOM 890 C CA . ALA A 1 112 ? 5.681 0.237 -21.296 1.00 74.38 112 ALA A CA 1
ATOM 891 C C . ALA A 1 112 ? 5.764 -0.204 -19.827 1.00 74.38 112 ALA A C 1
ATOM 893 O O . ALA A 1 112 ? 6.859 -0.419 -19.319 1.00 74.38 112 ALA A O 1
ATOM 894 N N . LEU A 1 113 ? 4.621 -0.430 -19.169 1.00 76.88 113 LEU A N 1
ATOM 895 C CA . LEU A 1 113 ? 4.582 -0.943 -17.797 1.00 76.88 113 LEU A CA 1
ATOM 896 C C . LEU A 1 113 ? 5.211 -2.335 -17.673 1.00 76.88 113 LEU A C 1
ATOM 898 O O . LEU A 1 113 ? 5.973 -2.575 -16.739 1.00 76.88 113 LEU A O 1
ATOM 902 N N . SER A 1 114 ? 4.920 -3.238 -18.611 1.00 77.44 114 SER A N 1
ATOM 903 C CA . SER A 1 114 ? 5.453 -4.603 -18.596 1.00 77.44 114 SER A CA 1
ATOM 904 C C . SER A 1 114 ? 6.970 -4.617 -18.796 1.00 77.44 114 SER A C 1
ATOM 906 O O . SER A 1 114 ? 7.678 -5.343 -18.100 1.00 77.44 114 SER A O 1
ATOM 908 N N . VAL A 1 115 ? 7.487 -3.777 -19.696 1.00 80.62 115 VAL A N 1
ATOM 909 C CA . VAL A 1 115 ? 8.929 -3.619 -19.927 1.00 80.62 115 VAL A CA 1
ATOM 910 C C . VAL A 1 115 ? 9.609 -2.978 -18.717 1.00 80.62 115 VAL A C 1
ATOM 912 O O . VAL A 1 115 ? 10.679 -3.436 -18.326 1.00 80.62 115 VAL A O 1
ATOM 915 N N . THR A 1 116 ? 8.994 -1.986 -18.065 1.00 78.31 116 THR A N 1
ATOM 916 C CA . THR A 1 116 ? 9.524 -1.412 -16.815 1.00 78.31 116 THR A CA 1
ATOM 917 C C . THR A 1 116 ? 9.592 -2.458 -15.697 1.00 78.31 116 THR A C 1
ATOM 919 O O . THR A 1 116 ? 10.586 -2.513 -14.977 1.00 78.31 116 THR A O 1
ATOM 922 N N . LEU A 1 117 ? 8.584 -3.330 -15.581 1.00 79.00 117 LEU A N 1
ATOM 923 C CA . LEU A 1 117 ? 8.545 -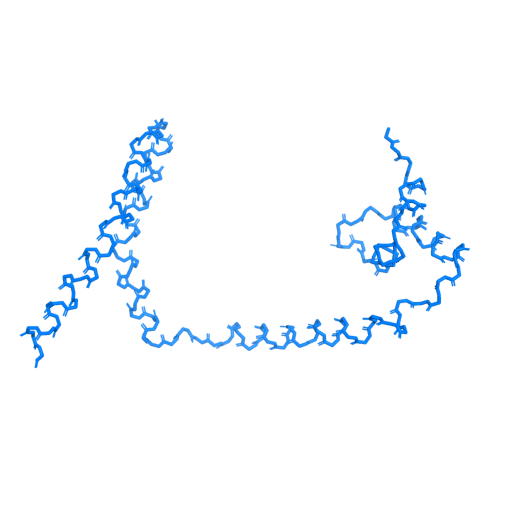4.411 -14.588 1.00 79.00 117 LEU A CA 1
ATOM 924 C C . LEU A 1 117 ? 9.638 -5.466 -14.810 1.00 79.00 117 LEU A C 1
ATOM 926 O O . LEU A 1 117 ? 10.233 -5.937 -13.846 1.00 79.00 117 LEU A O 1
ATOM 930 N N . ILE A 1 118 ? 9.925 -5.812 -16.068 1.00 79.69 118 ILE A N 1
ATOM 931 C CA . ILE A 1 118 ? 10.965 -6.789 -16.436 1.00 79.69 118 ILE A CA 1
ATOM 932 C C . ILE A 1 118 ? 12.368 -6.161 -16.399 1.00 79.69 118 ILE A C 1
ATOM 934 O O . ILE A 1 118 ? 13.334 -6.813 -16.007 1.00 79.69 118 ILE A O 1
ATOM 938 N N . GLY A 1 119 ? 12.499 -4.885 -16.765 1.00 73.06 119 GLY A N 1
ATOM 939 C CA . GLY A 1 119 ? 13.767 -4.153 -16.712 1.00 73.06 119 GLY A CA 1
ATOM 940 C C . GLY A 1 119 ? 14.261 -3.906 -15.284 1.00 73.06 119 GLY A C 1
ATOM 941 O O . GLY A 1 119 ? 15.461 -3.771 -15.060 1.00 73.06 119 GLY A O 1
ATOM 942 N N . PHE A 1 120 ? 13.350 -3.898 -14.311 1.00 75.06 120 PHE A N 1
ATOM 943 C CA . PHE A 1 120 ? 13.646 -3.683 -12.898 1.00 75.06 120 PHE A CA 1
ATOM 944 C C . PHE A 1 120 ? 14.607 -4.724 -12.283 1.00 75.06 120 PHE A C 1
ATOM 946 O O . PHE A 1 120 ? 15.662 -4.322 -11.786 1.00 75.06 120 PHE A O 1
ATOM 953 N N . PRO A 1 121 ? 14.336 -6.047 -12.333 1.00 79.50 121 PRO A N 1
ATOM 954 C CA . PRO A 1 121 ? 15.272 -7.054 -11.826 1.00 79.50 121 PRO A CA 1
ATOM 955 C C . PRO A 1 121 ? 16.600 -7.067 -12.592 1.00 79.50 121 PRO A C 1
ATOM 957 O O . PRO A 1 121 ? 17.646 -7.326 -11.998 1.00 79.50 121 PRO A O 1
ATOM 960 N N . LEU A 1 122 ? 16.582 -6.734 -13.886 1.00 80.38 122 LEU A N 1
ATOM 961 C CA . LEU A 1 122 ? 17.792 -6.671 -14.704 1.00 80.38 122 LEU A CA 1
ATOM 962 C C . LEU A 1 122 ? 18.718 -5.526 -14.259 1.00 80.38 122 LEU A C 1
ATOM 9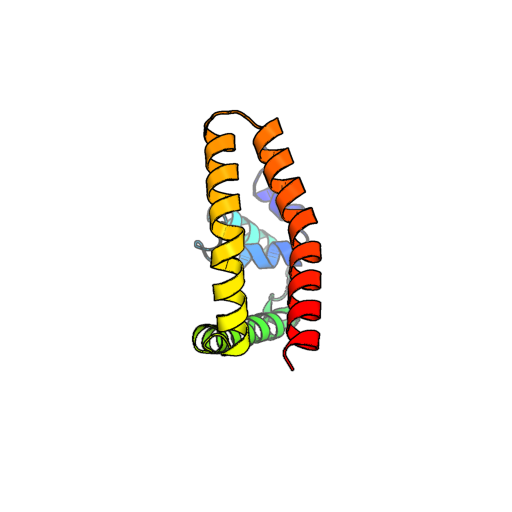64 O O . LEU A 1 122 ? 19.921 -5.728 -14.118 1.00 80.38 122 LEU A O 1
ATOM 968 N N . TRP A 1 123 ? 18.164 -4.353 -13.944 1.00 74.50 123 TRP A N 1
ATOM 969 C CA . TRP A 1 123 ? 18.933 -3.232 -13.393 1.00 74.50 123 TRP A CA 1
ATOM 970 C C . TRP A 1 123 ? 19.495 -3.511 -11.998 1.00 74.50 123 TRP A C 1
ATOM 972 O O . TRP A 1 123 ? 20.636 -3.144 -11.715 1.00 74.50 123 TRP A O 1
ATOM 982 N N . ILE A 1 124 ? 18.729 -4.191 -11.138 1.00 80.62 124 ILE A N 1
ATOM 983 C CA . ILE A 1 124 ? 19.221 -4.624 -9.822 1.00 80.62 124 ILE A CA 1
ATOM 984 C C . ILE A 1 124 ? 20.442 -5.535 -9.990 1.00 80.62 124 ILE A C 1
ATOM 986 O O . ILE A 1 124 ? 21.454 -5.319 -9.325 1.00 80.62 124 ILE A O 1
ATOM 990 N N . ALA A 1 125 ? 20.383 -6.503 -10.909 1.00 81.50 125 ALA A N 1
ATOM 991 C CA . ALA A 1 125 ? 21.506 -7.395 -11.186 1.00 81.50 125 ALA A CA 1
ATOM 992 C C . ALA A 1 125 ? 22.752 -6.631 -11.670 1.00 81.50 125 ALA A C 1
ATOM 994 O O . ALA A 1 125 ? 23.847 -6.877 -11.168 1.00 81.50 125 ALA A O 1
ATOM 995 N N . VAL A 1 126 ? 22.592 -5.659 -12.577 1.00 81.12 126 VAL A N 1
ATOM 996 C CA . VAL A 1 126 ? 23.705 -4.822 -13.067 1.00 81.12 126 VAL A CA 1
ATOM 997 C C . VAL A 1 126 ? 24.369 -4.042 -11.932 1.00 81.12 126 VAL A C 1
ATOM 999 O O . VAL A 1 126 ? 25.594 -4.008 -11.855 1.00 81.12 126 VAL A O 1
ATOM 1002 N N . ILE A 1 127 ? 23.590 -3.445 -11.028 1.00 78.88 127 ILE A N 1
ATOM 1003 C CA . ILE A 1 127 ? 24.130 -2.667 -9.902 1.00 78.88 127 ILE A CA 1
ATOM 1004 C C . ILE A 1 127 ? 24.868 -3.565 -8.911 1.00 78.88 127 ILE A C 1
ATOM 1006 O O . ILE A 1 127 ? 25.938 -3.194 -8.436 1.00 78.88 127 ILE A O 1
ATOM 1010 N N . VAL A 1 128 ? 24.322 -4.747 -8.612 1.00 83.19 128 VAL A N 1
ATOM 1011 C CA . VAL A 1 128 ? 24.985 -5.724 -7.736 1.00 83.19 128 VAL A CA 1
ATOM 1012 C C . VAL A 1 128 ? 26.327 -6.147 -8.331 1.00 83.19 128 VAL A C 1
ATOM 1014 O O . VAL A 1 128 ? 27.333 -6.131 -7.626 1.00 83.19 128 VAL A O 1
ATOM 1017 N N . ILE A 1 129 ? 26.367 -6.448 -9.632 1.00 83.25 129 ILE A N 1
ATOM 1018 C CA . ILE A 1 129 ? 27.605 -6.813 -10.332 1.00 83.25 129 ILE A CA 1
ATOM 1019 C C . ILE A 1 129 ? 28.596 -5.643 -10.327 1.00 83.25 129 ILE A C 1
ATOM 1021 O O . ILE A 1 129 ? 29.757 -5.830 -9.979 1.00 83.25 129 ILE A O 1
ATOM 1025 N N . ALA A 1 130 ? 28.151 -4.427 -10.653 1.00 79.75 130 ALA A N 1
ATOM 1026 C CA . ALA A 1 130 ? 29.006 -3.241 -10.635 1.00 79.75 130 ALA A CA 1
ATOM 1027 C C . ALA A 1 130 ? 29.582 -2.963 -9.234 1.00 79.75 130 ALA A C 1
ATOM 1029 O O . ALA A 1 130 ? 30.757 -2.630 -9.111 1.00 79.75 130 ALA A O 1
ATOM 1030 N N . GLY A 1 131 ? 28.782 -3.153 -8.180 1.00 79.81 131 GLY A N 1
ATOM 1031 C CA . GLY A 1 131 ? 29.224 -3.022 -6.791 1.00 79.81 131 GLY A CA 1
ATOM 1032 C C . GLY A 1 131 ? 30.246 -4.081 -6.373 1.00 79.81 131 GLY A C 1
ATOM 1033 O O . GLY A 1 131 ? 31.162 -3.759 -5.628 1.00 79.81 131 GLY A O 1
ATOM 1034 N N . MET A 1 132 ? 30.132 -5.312 -6.881 1.00 80.31 132 MET A N 1
ATOM 1035 C CA . MET A 1 132 ? 31.119 -6.379 -6.652 1.00 80.31 132 MET A CA 1
ATOM 1036 C C . MET A 1 132 ? 32.434 -6.166 -7.410 1.00 80.31 132 MET A C 1
ATOM 1038 O O . MET A 1 132 ? 33.458 -6.685 -6.992 1.00 80.31 132 MET A O 1
ATOM 1042 N N . VAL A 1 133 ? 32.410 -5.452 -8.539 1.00 76.25 133 VAL A N 1
ATOM 1043 C CA . VAL A 1 133 ? 33.614 -5.155 -9.337 1.00 76.25 133 VAL A CA 1
ATOM 1044 C C . VAL A 1 133 ? 34.354 -3.919 -8.815 1.00 76.25 133 VAL A C 1
ATOM 1046 O O . VAL A 1 133 ? 35.565 -3.812 -8.983 1.00 76.25 133 VAL A O 1
ATOM 1049 N N . ALA A 1 134 ? 33.634 -2.971 -8.210 1.00 64.31 134 ALA A N 1
ATOM 1050 C CA . ALA A 1 134 ? 34.196 -1.720 -7.704 1.00 64.31 134 ALA A CA 1
ATOM 1051 C C . ALA A 1 134 ? 34.631 -1.761 -6.224 1.00 64.31 134 ALA A C 1
ATOM 1053 O O . ALA A 1 134 ? 35.268 -0.808 -5.773 1.00 64.31 134 ALA A O 1
ATOM 1054 N N . GLY A 1 135 ? 34.257 -2.803 -5.474 1.00 53.94 135 GLY A N 1
ATOM 1055 C CA . GLY A 1 135 ? 34.642 -3.026 -4.073 1.00 53.94 135 GLY A CA 1
ATOM 1056 C C . GLY A 1 135 ? 35.681 -4.124 -3.936 1.00 53.94 135 GLY A C 1
ATOM 1057 O O . GLY A 1 135 ? 36.560 -3.966 -3.063 1.00 53.94 135 GLY A O 1
#

Radius of gyration: 26.39 Å; chains: 1; bounding box: 72×22×54 Å

Secondary structure (DSSP, 8-state):
---HHHHHHHS-HHHHHHHHH--GGGS--HHHHHHHHHHHHHTT---GGGTTHHHHHHHHHHHHHHHHHHTTSPPPHHHHHHHHHHHHHHHHHHHHHHHHHHTT-HHHHHHHHHHHHHHHHHHHHHHHHHHHHH-